Protein AF-A0A4S1ZBS9-F1 (afdb_monomer_lite)

Radius of gyration: 15.48 Å; chains: 1; bounding box: 36×23×46 Å

Foldseek 3Di:
DDPVLLVLLVVLLVLLVVLLVDPDLVSNLVSLVVSLVSLVVSLVVLVVVLVPDDPVCPPPPVSVLSVVLNVLSVVLSVLSVVVSVVSVPDPDDPSVVSVVSSVVSSVSSVVNSVD

Sequence (115 aa):
MNRQRRKDLQNVIKTLRNIFIITDREEVIETLESAIDDLEYVRADEEEARDSMPDSLLFTARYDDMEDNIADLYDITGALCDMIDDIASDERVDASGIKAEIENVIQKIQTVIDR

pLDDT: mean 92.65, std 8.21, range [54.69, 98.25]

Structure (mmCIF, N/CA/C/O backbone):
data_AF-A0A4S1ZBS9-F1
#
_entry.id   AF-A0A4S1ZBS9-F1
#
loop_
_atom_site.group_PDB
_atom_site.id
_atom_site.type_symbol
_atom_site.label_atom_id
_atom_site.label_alt_id
_atom_site.label_comp_id
_atom_site.label_asym_id
_atom_site.label_entity_id
_atom_site.label_seq_id
_atom_site.pdbx_PDB_ins_code
_atom_site.Cartn_x
_atom_site.Cartn_y
_atom_site.Cartn_z
_atom_site.occupancy
_atom_site.B_iso_or_equiv
_atom_site.auth_seq_id
_atom_site.auth_comp_id
_atom_site.auth_asym_id
_atom_site.auth_atom_id
_atom_site.pdbx_PDB_model_num
ATOM 1 N N . MET A 1 1 ? 8.748 -5.046 -10.335 1.00 92.25 1 MET A N 1
ATOM 2 C CA . MET A 1 1 ? 9.487 -4.591 -9.122 1.00 92.25 1 MET A CA 1
ATOM 3 C C . MET A 1 1 ? 10.668 -5.493 -8.702 1.00 92.25 1 MET A C 1
ATOM 5 O O . MET A 1 1 ? 10.618 -6.699 -8.925 1.00 92.25 1 MET A O 1
ATOM 9 N N . ASN A 1 2 ? 11.723 -4.952 -8.061 1.00 93.12 2 ASN A N 1
ATOM 10 C CA . ASN A 1 2 ? 12.880 -5.734 -7.568 1.00 93.12 2 ASN A CA 1
ATOM 11 C C . ASN A 1 2 ? 12.597 -6.501 -6.247 1.00 93.12 2 ASN A C 1
ATOM 13 O O . ASN A 1 2 ? 11.615 -6.242 -5.558 1.00 93.12 2 ASN A O 1
ATOM 17 N N . ARG A 1 3 ? 13.477 -7.444 -5.865 1.00 95.81 3 ARG A N 1
ATOM 18 C CA . ARG A 1 3 ? 13.285 -8.294 -4.668 1.00 95.81 3 ARG A CA 1
ATOM 19 C C . ARG A 1 3 ? 13.268 -7.517 -3.345 1.00 95.81 3 ARG A C 1
ATOM 21 O O . ARG A 1 3 ? 12.559 -7.932 -2.433 1.00 95.81 3 ARG A O 1
ATOM 28 N N . GLN A 1 4 ? 14.072 -6.463 -3.222 1.00 96.44 4 GLN A N 1
ATOM 29 C CA . GLN A 1 4 ? 14.165 -5.679 -1.990 1.00 96.44 4 GLN A CA 1
ATOM 30 C C . GLN A 1 4 ? 12.873 -4.883 -1.778 1.00 96.44 4 GLN A C 1
ATOM 32 O O . GLN A 1 4 ? 12.198 -5.106 -0.784 1.00 96.44 4 GLN A O 1
ATOM 37 N N . ARG A 1 5 ? 12.428 -4.132 -2.788 1.00 96.56 5 ARG A N 1
ATOM 38 C CA . ARG A 1 5 ? 11.162 -3.387 -2.764 1.00 96.56 5 ARG A CA 1
ATOM 39 C C . ARG A 1 5 ? 9.948 -4.284 -2.520 1.00 96.56 5 ARG A C 1
ATOM 41 O O . ARG A 1 5 ? 9.112 -3.980 -1.680 1.00 96.56 5 ARG A O 1
ATOM 48 N N . ARG A 1 6 ? 9.897 -5.470 -3.146 1.00 97.38 6 ARG A N 1
ATOM 49 C CA . ARG A 1 6 ? 8.856 -6.478 -2.850 1.00 97.38 6 ARG A CA 1
ATOM 50 C C . ARG A 1 6 ? 8.869 -6.918 -1.381 1.00 97.38 6 ARG A C 1
ATOM 52 O O . ARG A 1 6 ? 7.812 -7.143 -0.802 1.00 97.38 6 ARG A O 1
ATOM 59 N N . LYS A 1 7 ? 10.048 -7.071 -0.770 1.00 97.62 7 LYS A N 1
ATOM 60 C CA . LYS A 1 7 ? 10.179 -7.411 0.657 1.00 97.62 7 LYS A CA 1
ATOM 61 C C . LYS A 1 7 ? 9.714 -6.257 1.547 1.00 97.62 7 LYS A C 1
ATOM 63 O O . LYS A 1 7 ? 9.104 -6.520 2.581 1.00 97.62 7 LYS A O 1
ATOM 68 N N . ASP A 1 8 ? 9.980 -5.021 1.149 1.00 97.75 8 ASP A N 1
ATOM 69 C CA . ASP A 1 8 ? 9.552 -3.836 1.889 1.00 97.75 8 ASP A CA 1
ATOM 70 C C . ASP A 1 8 ? 8.021 -3.696 1.840 1.00 97.75 8 ASP A C 1
ATOM 72 O O . ASP A 1 8 ? 7.391 -3.626 2.892 1.00 97.75 8 ASP A O 1
ATOM 76 N N . LEU A 1 9 ? 7.387 -3.899 0.677 1.00 98.06 9 LEU A N 1
ATOM 77 C CA . LEU A 1 9 ? 5.921 -4.002 0.572 1.00 98.06 9 LEU A CA 1
ATOM 78 C C . LEU A 1 9 ? 5.326 -5.156 1.397 1.00 98.06 9 LEU A C 1
ATOM 80 O O . LEU A 1 9 ? 4.257 -5.025 1.992 1.00 98.06 9 LEU A O 1
ATOM 84 N N . GLN A 1 10 ? 6.016 -6.296 1.497 1.00 98.12 10 GLN A N 1
ATOM 85 C CA . GLN A 1 10 ? 5.588 -7.374 2.398 1.00 98.12 10 GLN A CA 1
ATOM 86 C C . GLN A 1 10 ? 5.646 -6.967 3.874 1.00 98.12 10 GLN A C 1
ATOM 88 O O . GLN A 1 10 ? 4.898 -7.523 4.680 1.00 98.12 10 GLN A O 1
ATOM 93 N N . ASN A 1 11 ? 6.541 -6.054 4.256 1.00 97.62 11 ASN A N 1
ATOM 94 C CA . ASN A 1 11 ? 6.569 -5.512 5.609 1.00 97.62 11 ASN A CA 1
ATOM 95 C C . ASN A 1 11 ? 5.422 -4.523 5.821 1.00 97.62 11 ASN A C 1
ATOM 97 O O . ASN A 1 11 ? 4.743 -4.663 6.833 1.00 97.62 11 ASN A O 1
ATOM 101 N N . VAL A 1 12 ? 5.105 -3.671 4.839 1.00 97.75 12 VAL A N 1
ATOM 102 C CA . VAL A 1 12 ? 3.901 -2.818 4.870 1.00 97.75 12 VAL A CA 1
ATOM 103 C C . VAL A 1 12 ? 2.641 -3.656 5.097 1.00 97.75 12 VAL A C 1
ATOM 105 O O . VAL A 1 12 ? 1.854 -3.363 5.993 1.00 97.75 12 VAL A O 1
ATOM 108 N N . ILE A 1 13 ? 2.475 -4.774 4.378 1.00 98.12 13 ILE A N 1
ATOM 109 C CA . ILE A 1 13 ? 1.343 -5.694 4.598 1.00 98.12 13 ILE A CA 1
ATOM 110 C C . ILE A 1 13 ? 1.295 -6.205 6.047 1.00 98.12 13 ILE A C 1
ATOM 112 O O . ILE A 1 13 ? 0.212 -6.368 6.609 1.00 98.12 13 ILE A O 1
ATOM 116 N N . LYS A 1 14 ? 2.443 -6.497 6.672 1.00 96.88 14 LYS A N 1
ATOM 117 C CA . LYS A 1 14 ? 2.473 -6.930 8.080 1.00 96.88 14 LYS A CA 1
ATOM 118 C C . LYS A 1 14 ? 2.067 -5.794 9.014 1.00 96.88 14 LYS A C 1
ATOM 120 O O . LYS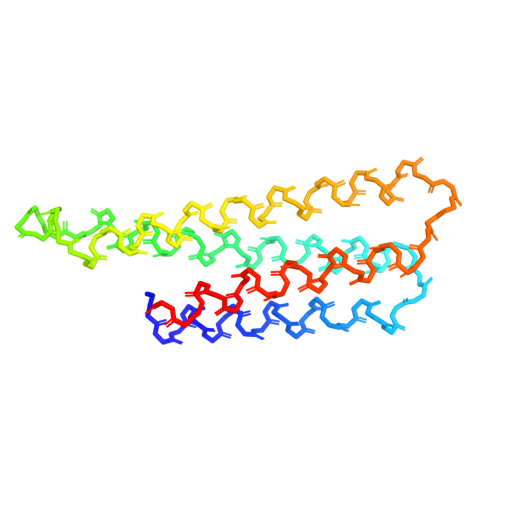 A 1 14 ? 1.290 -6.053 9.925 1.00 96.88 14 LYS A O 1
ATOM 125 N N . THR A 1 15 ? 2.554 -4.579 8.769 1.00 95.56 15 THR A N 1
ATOM 126 C CA . THR A 1 15 ? 2.180 -3.375 9.521 1.00 95.56 15 THR A CA 1
ATOM 127 C C . THR A 1 15 ? 0.672 -3.151 9.454 1.00 95.56 15 THR A C 1
ATOM 129 O O . THR A 1 15 ? 0.018 -3.109 10.491 1.00 95.56 15 THR A O 1
ATOM 132 N N . LEU A 1 16 ? 0.085 -3.168 8.254 1.00 95.69 16 LEU A N 1
ATOM 133 C CA . LEU A 1 16 ? -1.361 -3.014 8.064 1.00 95.69 16 LEU A CA 1
ATOM 134 C C . LEU A 1 16 ? -2.176 -4.115 8.759 1.00 95.69 16 LEU A C 1
ATOM 136 O O . LEU A 1 16 ? -3.228 -3.850 9.331 1.00 95.69 16 LEU A O 1
ATOM 140 N N . ARG A 1 17 ? -1.681 -5.358 8.783 1.00 95.50 17 ARG A N 1
ATOM 141 C CA . ARG A 1 17 ? -2.346 -6.453 9.512 1.00 95.50 17 ARG A CA 1
ATOM 142 C C . ARG A 1 17 ? -2.361 -6.256 11.027 1.00 95.50 17 ARG A C 1
ATOM 144 O O . ARG A 1 17 ? -3.241 -6.822 11.675 1.00 95.50 17 ARG A O 1
ATOM 151 N N . ASN A 1 18 ? -1.438 -5.479 11.595 1.00 91.88 18 ASN A N 1
ATOM 152 C CA . ASN A 1 18 ? -1.455 -5.180 13.028 1.00 91.88 18 ASN A CA 1
ATOM 153 C C . ASN A 1 18 ? -2.687 -4.347 13.413 1.00 91.88 18 ASN A C 1
ATOM 155 O O . ASN A 1 18 ? -3.202 -4.513 14.514 1.00 91.88 18 ASN A O 1
ATOM 159 N N . ILE A 1 19 ? -3.246 -3.555 12.494 1.00 90.81 19 ILE A N 1
ATOM 160 C CA . ILE A 1 19 ? -4.453 -2.751 12.749 1.00 90.81 19 ILE A CA 1
ATOM 161 C C . ILE A 1 19 ? -5.638 -3.620 13.184 1.00 90.81 19 ILE A C 1
ATOM 163 O O . ILE A 1 19 ? -6.460 -3.205 13.995 1.00 90.81 19 ILE A O 1
ATOM 167 N N . PHE A 1 20 ? -5.706 -4.879 12.744 1.00 88.81 20 PHE A N 1
ATOM 168 C CA . PHE A 1 20 ? -6.800 -5.779 13.114 1.00 88.81 20 PHE A CA 1
ATOM 169 C C . PHE A 1 20 ? -6.872 -6.136 14.600 1.00 88.81 20 PHE A C 1
ATOM 171 O O . PHE A 1 20 ? -7.927 -6.611 15.046 1.00 88.81 20 PHE A O 1
ATOM 178 N N . ILE A 1 21 ? -5.778 -5.930 15.334 1.00 88.12 21 ILE A N 1
ATOM 179 C CA . ILE A 1 21 ? -5.675 -6.181 16.774 1.00 88.12 21 ILE A CA 1
ATOM 180 C C . ILE A 1 21 ? -5.545 -4.896 17.602 1.00 88.12 21 ILE A C 1
ATOM 182 O O . ILE A 1 21 ? -5.623 -4.978 18.826 1.00 88.12 21 ILE A O 1
ATOM 186 N N . ILE A 1 22 ? -5.374 -3.737 16.958 1.00 84.94 22 ILE A N 1
ATOM 187 C CA . ILE A 1 22 ? -5.330 -2.435 17.623 1.00 84.94 22 ILE A CA 1
ATOM 188 C C . ILE A 1 22 ? -6.762 -2.002 17.956 1.00 84.94 22 ILE A C 1
ATOM 190 O O . ILE A 1 22 ? -7.684 -2.144 17.151 1.00 84.94 22 ILE A O 1
ATOM 194 N N . THR A 1 23 ? -6.961 -1.499 19.173 1.00 81.69 23 THR A N 1
ATOM 195 C CA . THR A 1 23 ? -8.253 -0.957 19.631 1.00 81.69 23 THR A CA 1
ATOM 196 C C . THR A 1 23 ? -8.217 0.544 19.868 1.00 81.69 23 THR A C 1
ATOM 198 O O . THR A 1 23 ? -9.274 1.160 19.982 1.00 81.69 23 THR A O 1
ATOM 201 N N . ASP A 1 24 ? -7.019 1.113 19.998 1.00 87.12 24 ASP A N 1
ATOM 202 C CA . ASP A 1 24 ? -6.829 2.540 20.191 1.00 87.12 24 ASP A CA 1
ATOM 203 C C . ASP A 1 24 ? -6.813 3.267 18.843 1.00 87.12 24 ASP A C 1
ATOM 205 O O . ASP A 1 24 ? -6.149 2.841 17.902 1.00 87.12 24 ASP A O 1
ATOM 209 N N . ARG A 1 25 ? -7.583 4.351 18.734 1.00 85.94 25 ARG A N 1
ATOM 210 C CA . ARG A 1 25 ? -7.743 5.074 17.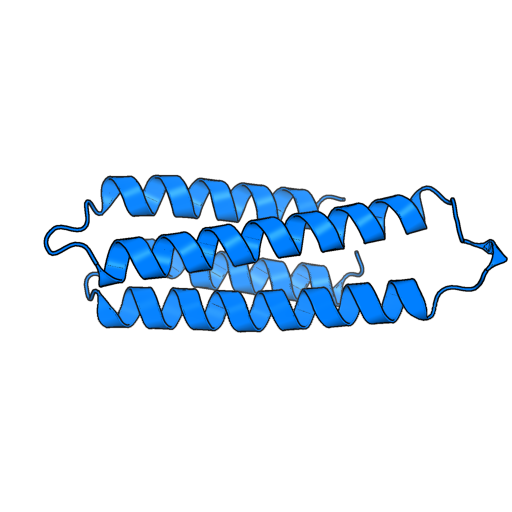469 1.00 85.94 25 ARG A CA 1
ATOM 211 C C . ARG A 1 25 ? -6.454 5.771 17.043 1.00 85.94 25 ARG A C 1
ATOM 213 O O . ARG A 1 25 ? -6.149 5.782 15.857 1.00 85.94 25 ARG A O 1
ATOM 220 N N . GLU A 1 26 ? -5.745 6.377 17.988 1.00 89.75 26 GLU A N 1
ATOM 221 C CA . GLU A 1 26 ? -4.504 7.102 17.715 1.00 89.75 26 GLU A CA 1
ATOM 222 C C . GLU A 1 26 ? -3.437 6.116 17.233 1.00 89.75 26 GLU A C 1
ATOM 224 O O . GLU A 1 26 ? -2.833 6.339 16.190 1.00 89.75 26 GLU A O 1
ATOM 229 N N . GLU A 1 27 ? -3.340 4.948 17.873 1.00 90.88 27 GLU A N 1
ATOM 230 C CA . GLU A 1 27 ? -2.436 3.872 17.446 1.00 90.88 27 GLU A CA 1
ATOM 231 C C . GLU A 1 27 ? -2.770 3.333 16.034 1.00 90.88 27 GLU A C 1
ATOM 233 O O . GLU A 1 27 ? -1.864 2.989 15.268 1.00 90.88 27 GLU A O 1
ATOM 238 N N . VAL A 1 28 ? -4.054 3.281 15.639 1.00 91.00 28 VAL A N 1
ATOM 239 C CA . VAL A 1 28 ? -4.437 2.941 14.252 1.00 91.00 28 VAL A CA 1
ATOM 240 C C . VAL A 1 28 ? -3.934 3.998 13.273 1.00 91.00 28 VAL A C 1
ATOM 242 O O . VAL A 1 28 ? -3.351 3.631 12.254 1.00 91.00 28 VAL A O 1
ATOM 245 N N . ILE A 1 29 ? -4.148 5.282 13.571 1.00 93.19 29 ILE A N 1
ATOM 246 C CA . ILE A 1 29 ? -3.712 6.386 12.705 1.00 93.19 29 ILE A CA 1
ATOM 247 C C . ILE A 1 29 ? -2.188 6.374 12.566 1.00 93.19 29 ILE A C 1
ATOM 249 O O . ILE A 1 29 ? -1.699 6.341 11.442 1.00 93.19 29 ILE A O 1
ATOM 253 N N . GLU A 1 30 ? -1.443 6.274 13.669 1.00 94.50 30 GLU A N 1
ATOM 254 C CA . GLU A 1 30 ? 0.025 6.185 13.647 1.00 94.50 30 GLU A CA 1
ATOM 255 C C . GLU A 1 30 ? 0.515 4.993 12.805 1.00 94.50 30 GLU A C 1
ATOM 257 O O . GLU A 1 30 ? 1.490 5.087 12.057 1.00 94.50 30 GLU A O 1
ATOM 262 N N . THR A 1 31 ? -0.182 3.854 12.887 1.00 95.19 31 THR A N 1
ATOM 263 C CA . THR A 1 31 ? 0.148 2.668 12.084 1.00 95.19 31 THR A CA 1
ATOM 264 C C . THR A 1 31 ? -0.111 2.896 10.591 1.00 95.19 31 THR A C 1
ATOM 266 O O . THR A 1 31 ? 0.672 2.430 9.759 1.00 95.19 31 THR A O 1
ATOM 269 N N . LEU A 1 32 ? -1.196 3.593 10.237 1.00 95.75 32 LEU A N 1
ATOM 270 C CA . LEU A 1 32 ? -1.515 3.950 8.852 1.00 95.75 32 LEU A CA 1
ATOM 271 C C . LEU A 1 32 ? -0.510 4.965 8.293 1.00 95.75 32 LEU A C 1
ATOM 273 O O . LEU A 1 32 ? -0.017 4.765 7.185 1.00 95.75 32 LEU A O 1
ATOM 277 N N . GLU A 1 33 ? -0.152 5.993 9.064 1.00 97.06 33 GLU A N 1
ATOM 278 C CA . GLU A 1 33 ? 0.870 6.986 8.700 1.00 97.06 33 GLU A CA 1
ATOM 279 C C . GLU A 1 33 ? 2.230 6.319 8.464 1.00 97.06 33 GLU A C 1
ATOM 281 O O . GLU A 1 33 ? 2.851 6.519 7.422 1.00 97.06 33 GLU A O 1
ATOM 286 N N . SER A 1 34 ? 2.651 5.424 9.363 1.00 97.12 34 SER A N 1
ATOM 287 C CA . SER A 1 34 ? 3.885 4.655 9.173 1.00 97.12 34 SER A CA 1
ATOM 288 C C . SER A 1 34 ? 3.842 3.777 7.917 1.00 97.12 34 SER A C 1
ATOM 290 O O . SER A 1 34 ? 4.863 3.617 7.250 1.00 97.12 34 SER A O 1
ATOM 292 N N . ALA A 1 35 ? 2.689 3.185 7.589 1.00 97.69 35 ALA A N 1
ATOM 293 C CA . ALA A 1 35 ? 2.538 2.394 6.371 1.00 97.69 35 ALA A CA 1
ATOM 294 C C . ALA A 1 35 ? 2.608 3.268 5.108 1.00 97.69 35 ALA A C 1
ATOM 296 O O . ALA A 1 35 ? 3.162 2.823 4.101 1.00 97.69 35 ALA A O 1
ATOM 297 N N . ILE A 1 36 ? 2.072 4.491 5.160 1.00 98.12 36 ILE A N 1
ATOM 298 C CA . ILE A 1 36 ? 2.179 5.481 4.084 1.00 98.12 36 ILE A CA 1
ATOM 299 C C . ILE A 1 36 ? 3.644 5.838 3.838 1.00 98.12 36 ILE A C 1
ATOM 301 O O . ILE A 1 36 ? 4.090 5.704 2.701 1.00 98.12 36 ILE A O 1
ATOM 305 N N . ASP A 1 37 ? 4.399 6.202 4.875 1.00 97.94 37 ASP A N 1
ATOM 306 C CA . ASP A 1 37 ? 5.816 6.569 4.746 1.00 97.94 37 ASP A CA 1
ATOM 307 C C . ASP A 1 37 ? 6.643 5.449 4.085 1.00 97.94 37 ASP A C 1
ATOM 309 O O . ASP A 1 37 ? 7.428 5.692 3.162 1.00 97.94 37 ASP A O 1
ATOM 313 N N . ASP A 1 38 ? 6.423 4.198 4.502 1.00 97.88 38 ASP A N 1
ATOM 314 C CA . ASP A 1 38 ? 7.084 3.029 3.913 1.00 97.88 38 ASP A CA 1
ATOM 315 C C . ASP A 1 38 ? 6.694 2.825 2.432 1.00 97.88 38 ASP A C 1
ATOM 317 O O . ASP A 1 38 ? 7.537 2.468 1.601 1.00 97.88 38 ASP A O 1
ATOM 321 N N . LEU A 1 39 ? 5.423 3.049 2.072 1.00 98.06 39 LEU A N 1
ATOM 322 C CA . LEU A 1 39 ? 4.949 2.976 0.684 1.00 98.06 39 LEU A CA 1
ATOM 323 C C . LEU A 1 39 ? 5.554 4.079 -0.183 1.00 98.06 39 LEU A C 1
ATOM 325 O O . LEU A 1 39 ? 5.959 3.808 -1.316 1.00 98.06 39 LEU A O 1
ATOM 329 N N . GLU A 1 40 ? 5.646 5.301 0.340 1.00 97.81 40 GLU A N 1
ATOM 330 C CA . GLU A 1 40 ? 6.257 6.430 -0.358 1.00 97.81 40 GLU A CA 1
ATOM 331 C C . GLU A 1 40 ? 7.741 6.187 -0.623 1.00 97.81 40 GLU A C 1
ATOM 333 O O . GLU A 1 40 ? 8.223 6.470 -1.722 1.00 97.81 40 GLU A O 1
ATOM 338 N N . TYR A 1 41 ? 8.451 5.602 0.346 1.00 97.94 41 TYR A N 1
ATOM 339 C CA . TYR A 1 41 ? 9.844 5.203 0.176 1.00 97.94 41 TYR A CA 1
ATOM 340 C C . TYR A 1 41 ? 10.002 4.172 -0.951 1.00 97.94 41 TYR A C 1
ATOM 342 O O . TYR A 1 41 ? 10.817 4.348 -1.858 1.00 97.94 41 TYR A O 1
ATOM 350 N N . VAL A 1 42 ? 9.172 3.122 -0.958 1.00 97.88 42 VAL A N 1
ATOM 351 C CA . VAL A 1 42 ? 9.207 2.110 -2.026 1.00 97.88 42 VAL A CA 1
ATOM 352 C C . VAL A 1 42 ? 8.861 2.711 -3.391 1.00 97.88 42 VAL A C 1
ATOM 354 O O . VAL A 1 42 ? 9.487 2.346 -4.393 1.00 97.88 42 VAL A O 1
ATOM 357 N N . ARG A 1 43 ? 7.874 3.614 -3.442 1.00 97.94 43 ARG A N 1
ATOM 358 C CA . ARG A 1 43 ? 7.469 4.319 -4.664 1.00 97.94 43 ARG A CA 1
ATOM 359 C C . ARG A 1 43 ? 8.627 5.140 -5.220 1.00 97.94 43 ARG A C 1
ATOM 361 O O . ARG A 1 43 ? 8.961 4.965 -6.388 1.00 97.94 43 ARG A O 1
ATOM 368 N N . ALA A 1 44 ? 9.272 5.954 -4.385 1.00 97.88 44 ALA A N 1
ATOM 369 C CA . ALA A 1 44 ? 10.417 6.772 -4.776 1.00 97.88 44 ALA A CA 1
ATOM 370 C C . ALA A 1 44 ? 11.566 5.918 -5.341 1.00 97.88 44 ALA A C 1
ATOM 372 O O . ALA A 1 44 ? 12.128 6.249 -6.384 1.00 97.88 44 ALA A O 1
ATOM 373 N N . ASP A 1 45 ? 11.864 4.770 -4.725 1.00 97.50 45 ASP A N 1
ATOM 374 C CA . ASP A 1 45 ? 12.887 3.856 -5.241 1.00 97.50 45 ASP A CA 1
ATOM 375 C C . ASP A 1 45 ? 12.485 3.225 -6.595 1.00 97.50 45 ASP A C 1
ATOM 377 O O . ASP A 1 45 ? 13.343 2.938 -7.441 1.00 97.50 45 ASP A O 1
ATOM 381 N N . GLU A 1 46 ? 11.202 2.901 -6.808 1.00 97.06 46 GLU A N 1
ATOM 382 C CA . GLU A 1 46 ? 10.705 2.382 -8.097 1.00 97.06 46 GLU A CA 1
ATOM 383 C C . GLU A 1 46 ? 10.756 3.472 -9.182 1.00 97.06 46 GLU A C 1
ATOM 385 O O . GLU A 1 46 ? 11.214 3.175 -10.288 1.00 97.06 46 GLU A O 1
ATOM 390 N N . GLU A 1 47 ? 10.395 4.716 -8.850 1.00 97.44 47 GLU A N 1
ATOM 391 C CA . GLU A 1 47 ? 10.521 5.902 -9.711 1.00 97.44 47 GLU A CA 1
ATOM 392 C C . GLU A 1 47 ? 11.976 6.163 -10.106 1.00 97.44 47 GLU A C 1
ATOM 394 O O . GLU A 1 47 ? 12.278 6.222 -11.297 1.00 97.44 47 GLU A O 1
ATOM 399 N N . GLU A 1 48 ? 12.906 6.210 -9.146 1.00 97.19 48 GLU A N 1
ATOM 400 C CA . GLU A 1 48 ? 14.334 6.405 -9.428 1.00 97.19 48 GLU A CA 1
ATOM 401 C C . GLU A 1 48 ? 14.869 5.309 -10.363 1.00 97.19 48 GLU A C 1
ATOM 403 O O . GLU A 1 48 ? 15.635 5.574 -11.295 1.00 97.19 48 GLU A O 1
ATOM 408 N N . ALA A 1 49 ? 14.435 4.063 -10.160 1.00 95.50 49 ALA A N 1
ATOM 409 C CA . ALA A 1 49 ? 14.831 2.957 -11.021 1.00 95.50 49 ALA A CA 1
ATOM 410 C C . ALA A 1 49 ? 14.226 3.040 -12.433 1.00 95.50 49 ALA A C 1
ATOM 412 O O . ALA A 1 49 ? 14.864 2.566 -13.377 1.00 95.50 49 ALA A O 1
ATOM 413 N N . ARG A 1 50 ? 13.015 3.594 -12.584 1.00 96.06 50 ARG A N 1
ATOM 414 C CA . ARG A 1 50 ? 12.390 3.847 -13.891 1.00 96.06 50 ARG A CA 1
ATOM 415 C C . ARG A 1 50 ? 13.132 4.971 -14.606 1.00 96.06 50 ARG A C 1
ATOM 417 O O . ARG A 1 50 ? 13.495 4.817 -15.767 1.00 96.06 50 ARG A O 1
ATOM 424 N N . ASP A 1 51 ? 13.405 6.061 -13.901 1.00 95.75 51 ASP A N 1
ATOM 425 C CA . ASP A 1 51 ? 14.032 7.266 -14.449 1.00 95.75 51 ASP A CA 1
ATOM 426 C C . ASP A 1 51 ? 15.504 7.034 -14.818 1.00 95.75 51 ASP A C 1
ATOM 428 O O . ASP A 1 51 ? 16.024 7.626 -15.761 1.00 95.75 51 ASP A O 1
ATOM 432 N N . SER A 1 52 ? 16.171 6.110 -14.121 1.00 94.94 52 SER A N 1
ATOM 433 C CA . SER A 1 52 ? 17.540 5.674 -14.429 1.00 94.94 52 SER A CA 1
ATOM 434 C C . SER A 1 52 ? 17.617 4.658 -15.578 1.00 94.94 52 SER A C 1
ATOM 436 O O . SER A 1 52 ? 18.703 4.160 -15.900 1.00 94.94 52 SER A O 1
ATOM 438 N N . MET A 1 53 ? 16.484 4.277 -16.174 1.00 94.12 53 MET A N 1
ATOM 439 C CA . MET A 1 53 ? 16.449 3.266 -17.221 1.00 94.12 53 MET A CA 1
ATOM 440 C C . MET A 1 53 ? 16.978 3.835 -18.553 1.00 94.12 53 MET A C 1
ATOM 442 O O . MET A 1 53 ? 16.609 4.939 -18.938 1.00 94.12 53 MET A O 1
ATOM 446 N N . PRO A 1 54 ? 17.823 3.095 -19.298 1.00 94.75 54 PRO A N 1
ATOM 447 C CA . PRO A 1 54 ? 18.266 3.530 -20.620 1.00 94.75 54 PRO A CA 1
ATOM 448 C C . PRO A 1 54 ? 17.101 3.736 -21.592 1.00 94.75 54 PRO A C 1
ATOM 450 O O . PRO A 1 54 ? 16.208 2.890 -21.654 1.00 94.75 54 PRO A O 1
ATOM 453 N N . ASP A 1 55 ? 17.200 4.752 -22.454 1.00 92.75 55 ASP A N 1
ATOM 454 C CA . ASP A 1 55 ? 16.197 5.072 -23.483 1.00 92.75 55 ASP A CA 1
ATOM 455 C C . ASP A 1 55 ? 15.789 3.867 -24.347 1.00 92.75 55 ASP A C 1
ATOM 457 O O . ASP A 1 55 ? 14.647 3.745 -24.779 1.00 92.75 55 ASP A O 1
ATOM 461 N N . SER A 1 56 ? 16.716 2.932 -24.581 1.00 92.75 56 SER A N 1
ATOM 462 C CA . SER A 1 56 ? 16.463 1.708 -25.352 1.00 92.75 56 SER A CA 1
ATOM 463 C C . SER A 1 56 ? 15.461 0.746 -24.705 1.00 92.75 56 SER A C 1
ATOM 465 O O . SER A 1 56 ? 15.051 -0.217 -25.347 1.00 92.75 56 SER A O 1
ATOM 467 N N . LEU A 1 57 ? 15.145 0.940 -23.424 1.00 92.56 57 LEU A N 1
ATOM 468 C CA . LEU A 1 57 ? 14.180 0.142 -22.672 1.00 92.56 57 LEU A CA 1
ATOM 469 C C . LEU A 1 57 ? 12.863 0.891 -22.420 1.00 92.56 57 LEU A C 1
ATOM 471 O O . LEU A 1 57 ? 11.945 0.302 -21.846 1.00 92.56 57 LEU A O 1
ATOM 475 N N . LEU A 1 58 ? 12.746 2.142 -22.876 1.00 89.38 58 LEU A N 1
ATOM 476 C CA . LEU A 1 58 ? 11.464 2.842 -22.924 1.00 89.38 58 LEU A CA 1
ATOM 477 C C . LEU A 1 58 ? 10.508 2.063 -23.839 1.00 89.38 58 LEU A C 1
ATOM 479 O O . LEU A 1 58 ? 10.933 1.497 -24.850 1.00 89.38 58 LEU A O 1
ATOM 483 N N . PHE A 1 59 ? 9.223 2.019 -23.479 1.00 91.25 59 PHE A N 1
ATOM 484 C CA . PHE A 1 59 ? 8.177 1.262 -24.195 1.00 91.25 59 PHE A CA 1
ATOM 485 C C . PHE A 1 59 ? 8.364 -0.264 -24.190 1.00 91.25 59 PHE A C 1
ATOM 487 O O . PHE A 1 59 ? 7.847 -0.972 -25.059 1.00 91.25 59 PHE A O 1
ATOM 494 N N . THR A 1 60 ? 9.143 -0.792 -23.246 1.00 94.94 60 THR A N 1
ATOM 495 C CA . THR A 1 60 ? 9.168 -2.234 -22.984 1.00 94.94 60 THR A CA 1
ATOM 496 C C . THR A 1 60 ? 8.117 -2.587 -21.942 1.00 94.94 60 THR A C 1
ATOM 498 O O . THR A 1 60 ? 7.842 -1.784 -21.060 1.00 94.94 60 THR A O 1
ATOM 501 N N . ALA A 1 61 ? 7.629 -3.832 -21.956 1.00 94.62 61 ALA A N 1
ATOM 502 C CA . ALA A 1 61 ? 6.712 -4.322 -20.921 1.00 94.62 61 ALA A CA 1
ATOM 503 C C . ALA A 1 61 ? 7.262 -4.104 -19.501 1.00 94.62 61 ALA A C 1
ATOM 505 O O . ALA A 1 61 ? 6.518 -3.825 -18.577 1.00 94.62 61 ALA A O 1
ATOM 506 N N . ARG A 1 62 ? 8.590 -4.161 -19.337 1.00 92.56 62 ARG A N 1
ATOM 507 C CA . ARG A 1 62 ? 9.236 -3.869 -18.058 1.00 92.56 62 ARG A CA 1
ATOM 508 C C . ARG A 1 62 ? 9.083 -2.405 -17.639 1.00 92.56 62 ARG A C 1
ATOM 510 O O . ARG A 1 62 ? 9.007 -2.149 -16.446 1.00 92.56 62 ARG A O 1
ATOM 517 N N . TYR A 1 63 ? 9.137 -1.466 -18.578 1.00 94.88 63 TYR A N 1
ATOM 518 C CA . TYR A 1 63 ? 8.904 -0.052 -18.291 1.00 94.88 63 TYR A CA 1
ATOM 519 C C . TYR A 1 63 ? 7.439 0.171 -17.910 1.00 94.88 63 TYR A C 1
ATOM 521 O O . TYR A 1 63 ? 7.180 0.760 -16.865 1.00 94.88 63 TYR A O 1
ATOM 529 N N . ASP A 1 64 ? 6.515 -0.397 -18.690 1.00 96.06 64 ASP A N 1
ATOM 530 C CA . ASP A 1 64 ? 5.073 -0.326 -18.431 1.00 96.06 64 ASP A CA 1
ATOM 531 C C . ASP A 1 64 ? 4.730 -0.915 -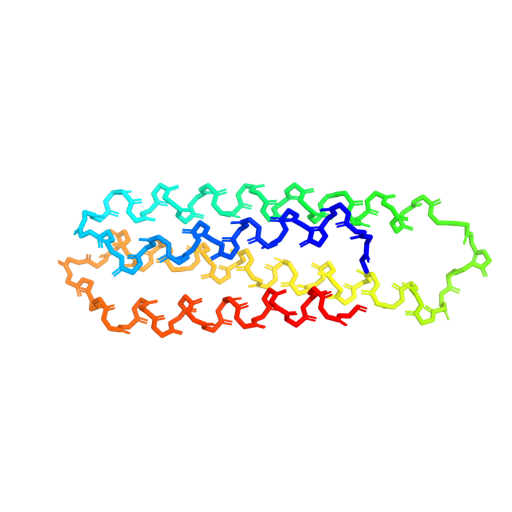17.048 1.00 96.06 64 ASP A C 1
ATOM 533 O O . ASP A 1 64 ? 4.055 -0.271 -16.254 1.00 96.06 64 ASP A O 1
ATOM 537 N N . ASP A 1 65 ? 5.305 -2.071 -16.688 1.00 95.81 65 ASP A N 1
ATOM 538 C CA . ASP A 1 65 ? 5.140 -2.678 -15.360 1.00 95.81 65 ASP A CA 1
ATOM 539 C C . ASP A 1 65 ? 5.610 -1.749 -14.229 1.00 95.81 65 ASP A C 1
ATOM 541 O O . ASP A 1 65 ? 5.065 -1.790 -13.127 1.00 95.81 65 ASP A O 1
ATOM 545 N N . MET A 1 66 ? 6.663 -0.955 -14.454 1.00 96.00 66 MET A N 1
ATOM 546 C CA . MET A 1 66 ? 7.156 0.002 -13.459 1.00 96.00 66 MET A CA 1
ATOM 547 C C . MET A 1 66 ? 6.219 1.201 -13.337 1.00 96.00 66 MET A C 1
ATOM 549 O O . MET A 1 66 ? 5.958 1.624 -12.215 1.00 96.00 66 MET A O 1
ATOM 553 N N . GLU A 1 67 ? 5.681 1.710 -14.448 1.00 97.00 67 GLU A N 1
ATOM 554 C CA . GLU A 1 67 ? 4.663 2.768 -14.421 1.00 97.00 67 GLU A CA 1
ATOM 555 C C . GLU A 1 67 ? 3.397 2.310 -13.696 1.00 97.00 67 GLU A C 1
ATOM 557 O O . GLU A 1 67 ? 2.921 3.014 -12.807 1.00 97.00 67 GLU A O 1
ATOM 562 N N . ASP A 1 68 ? 2.921 1.100 -13.992 1.00 97.38 68 ASP A N 1
ATOM 563 C CA . ASP A 1 68 ? 1.767 0.501 -13.323 1.00 97.38 68 ASP A CA 1
ATOM 564 C C . ASP A 1 68 ? 2.027 0.312 -11.821 1.00 97.38 68 ASP A C 1
ATOM 566 O O . ASP A 1 68 ? 1.173 0.637 -11.000 1.00 97.38 68 ASP A O 1
ATOM 570 N N . ASN A 1 69 ? 3.220 -0.163 -11.431 1.00 97.12 69 ASN A N 1
ATOM 571 C CA . ASN A 1 69 ? 3.583 -0.270 -10.012 1.00 97.12 69 ASN A CA 1
ATOM 572 C C . ASN A 1 69 ? 3.547 1.096 -9.318 1.00 97.12 69 ASN A C 1
ATOM 574 O O . ASN A 1 69 ? 3.048 1.194 -8.202 1.00 97.12 69 ASN A O 1
ATOM 578 N N . ILE A 1 70 ? 4.092 2.138 -9.949 1.00 97.94 70 ILE A N 1
ATOM 579 C CA . ILE A 1 70 ? 4.138 3.491 -9.378 1.00 97.94 70 ILE A CA 1
ATOM 580 C C . ILE A 1 70 ? 2.722 4.062 -9.245 1.00 97.94 70 ILE A C 1
ATOM 582 O O . ILE A 1 70 ? 2.382 4.598 -8.190 1.00 97.94 70 ILE A O 1
ATOM 586 N N . ALA A 1 71 ? 1.887 3.909 -10.275 1.00 98.06 71 ALA A N 1
ATOM 587 C CA . ALA A 1 71 ? 0.495 4.348 -10.255 1.00 98.06 71 ALA A CA 1
ATOM 588 C C . ALA A 1 71 ? -0.312 3.633 -9.159 1.00 98.06 71 ALA A C 1
ATOM 590 O O . ALA A 1 71 ? -0.978 4.291 -8.361 1.00 98.06 71 ALA A O 1
ATOM 591 N N . ASP A 1 72 ? -0.177 2.309 -9.048 1.00 98.12 72 ASP A N 1
ATOM 592 C CA . ASP A 1 72 ? -0.838 1.535 -7.996 1.00 98.12 72 ASP A CA 1
ATOM 593 C C . ASP A 1 72 ? -0.394 1.987 -6.596 1.00 98.12 72 ASP A C 1
ATOM 595 O O . ASP A 1 72 ? -1.217 2.081 -5.687 1.00 98.12 72 ASP A O 1
ATOM 599 N N . LEU A 1 73 ? 0.898 2.284 -6.401 1.00 98.00 73 LEU A N 1
ATOM 600 C CA . LEU A 1 73 ? 1.407 2.781 -5.120 1.00 98.00 73 LEU A CA 1
ATOM 601 C C . LEU A 1 73 ? 0.840 4.165 -4.777 1.00 98.00 73 LEU A C 1
ATOM 603 O O . LEU A 1 73 ? 0.500 4.392 -3.619 1.00 98.00 73 LEU A O 1
ATOM 607 N N . TYR A 1 74 ? 0.668 5.059 -5.756 1.00 98.25 74 TYR A N 1
ATOM 608 C CA . TYR A 1 74 ? -0.036 6.330 -5.547 1.00 98.25 74 TYR A CA 1
ATOM 609 C C . TYR A 1 74 ? -1.489 6.124 -5.113 1.00 98.25 74 TYR A C 1
ATOM 611 O O . TYR A 1 74 ? -1.922 6.725 -4.128 1.00 98.25 74 TYR A O 1
ATOM 619 N N . ASP A 1 75 ? -2.222 5.252 -5.805 1.00 98.00 75 ASP A N 1
ATOM 620 C CA . ASP A 1 75 ? -3.618 4.944 -5.485 1.00 98.00 75 ASP A CA 1
ATOM 621 C C . ASP A 1 75 ? -3.761 4.321 -4.089 1.00 98.00 75 ASP A C 1
ATOM 623 O O . ASP A 1 75 ? -4.722 4.594 -3.367 1.00 98.00 75 ASP A O 1
ATOM 627 N N . ILE A 1 76 ? -2.811 3.466 -3.699 1.00 98.12 76 ILE A N 1
ATOM 628 C CA . ILE A 1 76 ? -2.772 2.853 -2.370 1.00 98.12 76 ILE A CA 1
ATOM 629 C C . ILE A 1 76 ? -2.512 3.913 -1.295 1.00 98.12 76 ILE A C 1
ATOM 631 O O . ILE A 1 76 ? -3.249 3.954 -0.312 1.00 98.12 76 ILE A O 1
ATOM 635 N N . THR A 1 77 ? -1.500 4.767 -1.472 1.00 98.00 77 THR A N 1
ATOM 636 C CA . THR A 1 77 ? -1.191 5.839 -0.515 1.00 98.00 77 THR A CA 1
ATOM 637 C C . THR A 1 77 ? -2.375 6.792 -0.356 1.00 98.00 77 THR A C 1
ATOM 639 O O . THR A 1 77 ? -2.753 7.093 0.772 1.00 98.00 77 THR A O 1
ATOM 642 N N . GLY A 1 78 ? -3.016 7.196 -1.459 1.00 97.12 78 GLY A N 1
ATOM 643 C CA . GLY A 1 78 ? -4.213 8.039 -1.418 1.00 97.12 78 GLY A CA 1
ATOM 644 C C . GLY A 1 78 ? -5.356 7.402 -0.626 1.00 97.12 78 GLY A C 1
ATOM 645 O O . GLY A 1 78 ? -5.915 8.040 0.257 1.00 97.12 78 GLY A O 1
ATOM 646 N N . ALA A 1 79 ? -5.634 6.114 -0.855 1.00 95.75 79 ALA A N 1
ATOM 647 C CA . ALA A 1 79 ? -6.672 5.397 -0.114 1.00 95.75 79 ALA A CA 1
ATOM 648 C C . ALA A 1 79 ? -6.388 5.305 1.398 1.00 95.75 79 ALA A C 1
ATOM 650 O O . ALA A 1 79 ? -7.319 5.314 2.199 1.00 95.75 79 ALA A O 1
ATOM 651 N N . LEU A 1 80 ? -5.116 5.205 1.800 1.00 96.25 80 LEU A N 1
ATOM 652 C CA . LEU A 1 80 ? -4.742 5.226 3.216 1.00 96.25 80 LEU A CA 1
ATOM 653 C C . LEU A 1 80 ? -4.885 6.627 3.827 1.00 96.25 80 LEU A C 1
ATOM 655 O O . LEU A 1 80 ? -5.324 6.732 4.969 1.00 96.25 80 LEU A O 1
ATOM 659 N N . CYS A 1 81 ? -4.563 7.690 3.083 1.00 95.88 81 CYS A N 1
ATOM 660 C CA . CYS A 1 81 ? -4.798 9.069 3.520 1.00 95.88 81 CYS A CA 1
ATOM 661 C C . CYS A 1 81 ? -6.292 9.354 3.723 1.00 95.88 81 CYS A C 1
ATOM 663 O O . CYS A 1 81 ? -6.668 9.849 4.783 1.00 95.88 81 CYS A O 1
ATOM 665 N N . ASP A 1 82 ? -7.135 8.973 2.759 1.00 93.31 82 ASP A N 1
ATOM 666 C CA . ASP A 1 82 ? -8.592 9.122 2.865 1.00 93.31 82 ASP A CA 1
ATOM 667 C C . ASP A 1 82 ? -9.129 8.373 4.102 1.00 93.31 82 ASP A C 1
ATOM 669 O O . ASP A 1 82 ? -9.929 8.906 4.868 1.00 93.31 82 ASP A O 1
ATOM 673 N N . MET A 1 83 ? -8.611 7.166 4.366 1.00 91.94 83 MET A N 1
ATOM 674 C CA . MET A 1 83 ? -8.965 6.388 5.557 1.00 91.94 83 MET A CA 1
ATOM 675 C C . MET A 1 83 ? -8.552 7.086 6.860 1.00 91.94 83 MET A C 1
ATOM 677 O O . MET A 1 83 ? -9.305 7.055 7.832 1.00 91.94 83 MET A O 1
ATOM 681 N N . ILE A 1 84 ? -7.375 7.718 6.914 1.00 93.06 84 ILE A N 1
ATOM 682 C CA . ILE A 1 84 ? -6.957 8.502 8.087 1.00 93.06 84 ILE A CA 1
ATOM 683 C C . ILE A 1 84 ? -7.921 9.668 8.318 1.00 93.06 84 ILE A C 1
ATOM 685 O O . ILE A 1 84 ? -8.350 9.872 9.456 1.00 93.06 84 ILE A O 1
ATOM 689 N N . ASP A 1 85 ? -8.292 10.399 7.266 1.00 91.19 85 ASP A N 1
ATOM 690 C CA . ASP A 1 85 ? -9.230 11.523 7.356 1.00 91.19 85 ASP A CA 1
ATOM 691 C C . ASP A 1 85 ? -10.614 11.069 7.857 1.00 91.19 85 ASP A C 1
ATOM 693 O O . ASP A 1 85 ? -11.212 11.713 8.731 1.00 91.19 85 ASP A O 1
ATOM 697 N N . ASP A 1 86 ? -11.100 9.919 7.387 1.00 88.62 86 ASP A N 1
ATOM 698 C CA . ASP A 1 86 ? -12.354 9.316 7.848 1.00 88.62 86 ASP A CA 1
ATOM 699 C C . ASP A 1 86 ? -12.275 8.906 9.330 1.00 88.62 86 ASP A C 1
ATOM 701 O O . ASP A 1 86 ? -13.155 9.236 10.129 1.00 88.62 86 ASP A O 1
ATOM 705 N N . ILE A 1 87 ? -11.180 8.262 9.749 1.00 88.44 87 ILE A N 1
ATOM 706 C CA . ILE A 1 87 ? -10.956 7.859 11.149 1.00 88.44 87 ILE A CA 1
ATOM 707 C C . ILE A 1 87 ? -10.823 9.074 12.075 1.00 88.44 87 ILE A C 1
ATOM 709 O O . ILE A 1 87 ? -11.298 9.053 13.217 1.00 88.44 87 ILE A O 1
ATOM 713 N N . ALA A 1 88 ? -10.154 10.128 11.613 1.00 86.81 88 ALA A N 1
ATOM 714 C CA . ALA A 1 88 ? -9.942 11.345 12.382 1.00 86.81 88 ALA A CA 1
ATOM 715 C C . ALA A 1 88 ? -11.238 12.153 12.545 1.00 86.81 88 ALA A C 1
ATOM 717 O O . ALA A 1 88 ? -11.452 12.753 13.606 1.00 86.81 88 ALA A O 1
ATOM 718 N N . SER A 1 89 ? -12.091 12.161 11.515 1.00 84.38 89 SER A N 1
ATOM 719 C CA . SER A 1 89 ? -13.328 12.946 11.470 1.00 84.38 89 SER A CA 1
ATOM 720 C C . SER A 1 89 ? -14.536 12.267 12.128 1.00 84.38 89 SER A C 1
ATOM 722 O O . SER A 1 89 ? -15.438 12.978 12.582 1.00 84.38 89 SER A O 1
ATOM 724 N N . ASP A 1 90 ? -14.557 10.934 12.244 1.00 72.75 90 ASP A N 1
ATOM 725 C CA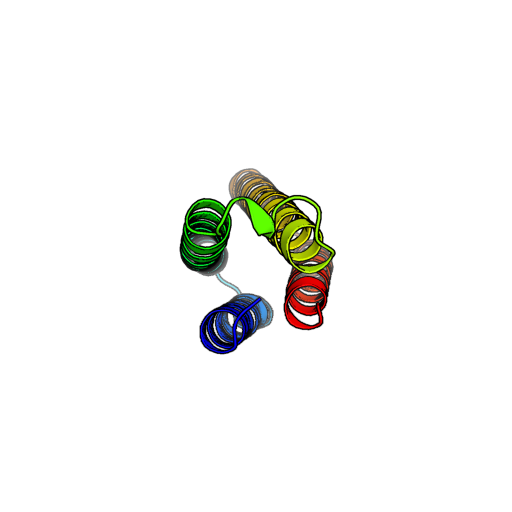 . ASP A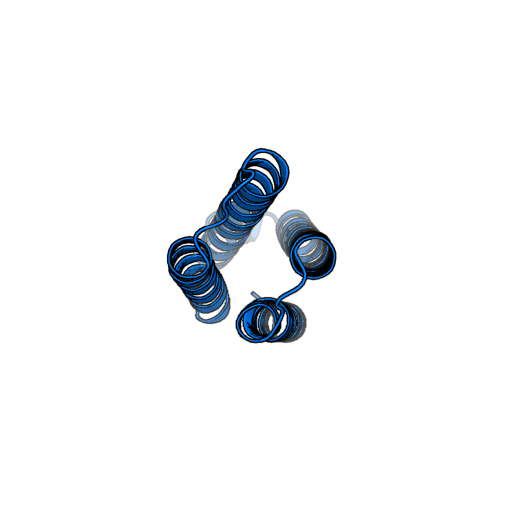 1 90 ? -15.686 10.192 12.820 1.00 72.75 90 ASP A CA 1
ATOM 726 C C . ASP A 1 90 ? -15.540 9.932 14.342 1.00 72.75 90 ASP A C 1
ATOM 728 O O . ASP A 1 90 ? -14.528 9.432 14.844 1.00 72.75 90 ASP A O 1
ATOM 732 N N . GLU A 1 91 ? -16.597 10.236 15.109 1.00 57.75 91 GLU A N 1
ATOM 733 C CA . GLU A 1 91 ? -16.721 9.875 16.533 1.00 57.75 91 GLU A CA 1
ATOM 734 C C . GLU A 1 91 ? -17.004 8.372 16.735 1.00 57.75 91 GLU A C 1
ATOM 736 O O . GLU A 1 91 ? -16.846 7.856 17.847 1.00 57.75 91 GLU A O 1
ATOM 741 N N . ARG A 1 92 ? -17.459 7.654 15.696 1.00 54.69 92 ARG A N 1
ATOM 742 C CA . ARG A 1 92 ? -17.881 6.246 15.755 1.00 54.69 92 ARG A CA 1
ATOM 743 C C . ARG A 1 92 ? -17.347 5.449 14.570 1.00 54.69 92 ARG A C 1
ATOM 745 O O . ARG A 1 92 ? -18.100 4.950 13.744 1.00 54.69 92 ARG A O 1
ATOM 752 N N . VAL A 1 93 ? -16.043 5.240 14.579 1.00 62.47 93 VAL A N 1
ATOM 753 C CA . VAL A 1 93 ? -15.366 4.301 13.689 1.00 62.47 93 VAL A CA 1
ATOM 754 C C . VAL A 1 93 ? -15.999 2.900 13.768 1.00 62.47 93 VAL A C 1
ATOM 756 O O . VAL A 1 93 ? -15.911 2.215 14.793 1.00 62.47 93 VAL A O 1
ATOM 759 N N . ASP A 1 94 ? -16.619 2.444 12.677 1.00 69.06 94 ASP A N 1
ATOM 760 C CA . ASP A 1 94 ? -17.006 1.041 12.528 1.00 69.06 94 ASP A CA 1
ATOM 761 C C . ASP A 1 94 ? -15.755 0.212 12.221 1.00 69.06 94 ASP A C 1
ATOM 763 O O . ASP A 1 94 ? -15.256 0.173 11.095 1.00 69.06 94 ASP A O 1
ATOM 767 N N . ALA A 1 95 ? -15.256 -0.490 13.239 1.00 68.50 95 ALA A N 1
ATOM 768 C CA . ALA A 1 95 ? -14.099 -1.368 13.114 1.00 68.50 95 ALA A CA 1
ATOM 769 C C . ALA A 1 95 ? -14.260 -2.435 12.015 1.00 68.50 95 ALA A C 1
ATOM 771 O O . ALA A 1 95 ? -13.257 -2.968 11.549 1.00 68.50 95 ALA A O 1
ATOM 772 N N . SER A 1 96 ? -15.485 -2.785 11.602 1.00 72.00 96 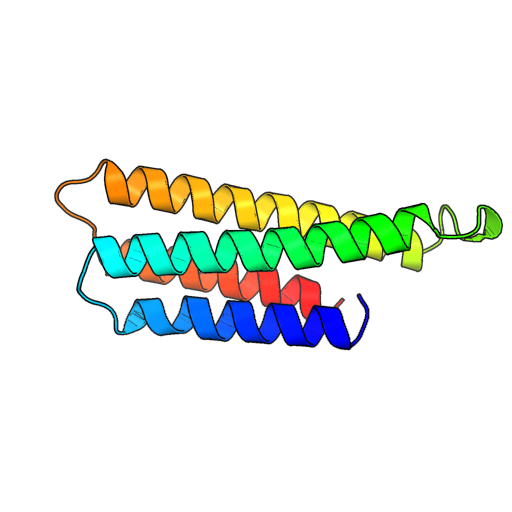SER A N 1
ATOM 773 C CA . SER A 1 96 ? -15.704 -3.699 10.476 1.00 72.00 96 SER A CA 1
ATOM 774 C C . SER A 1 96 ? -15.507 -3.030 9.110 1.00 72.00 96 SER A C 1
ATOM 776 O O . SER A 1 96 ? -14.983 -3.678 8.203 1.00 72.00 96 SER A O 1
ATOM 778 N N . GLY A 1 97 ? -15.831 -1.737 8.992 1.00 76.25 97 GLY A N 1
ATOM 779 C CA . GLY A 1 97 ? -15.597 -0.923 7.795 1.00 76.25 97 GLY A CA 1
ATOM 780 C C . GLY A 1 97 ? -14.106 -0.738 7.520 1.00 76.25 97 GLY A C 1
ATOM 781 O O . GLY A 1 97 ? -13.628 -1.150 6.465 1.00 76.25 97 GLY A O 1
ATOM 782 N N . ILE A 1 98 ? -13.353 -0.279 8.529 1.00 82.69 98 ILE A N 1
ATOM 783 C CA . ILE A 1 98 ? -11.884 -0.158 8.448 1.00 82.69 98 ILE A CA 1
ATOM 784 C C . ILE A 1 98 ? -11.248 -1.478 8.019 1.00 82.69 98 ILE A C 1
ATOM 786 O O . ILE A 1 98 ? -10.354 -1.516 7.177 1.00 82.69 98 ILE A O 1
ATOM 790 N N . LYS A 1 99 ? -11.702 -2.592 8.604 1.00 87.50 99 LYS A N 1
ATOM 791 C CA . LYS A 1 99 ? -11.125 -3.907 8.318 1.00 87.50 99 LYS A CA 1
ATOM 792 C C . LYS A 1 99 ? -11.245 -4.281 6.846 1.00 87.50 99 LYS A C 1
ATOM 794 O O . LYS A 1 99 ? -10.258 -4.721 6.261 1.00 87.50 99 LYS A O 1
ATOM 799 N N . ALA A 1 100 ? -12.422 -4.084 6.258 1.00 90.19 100 ALA A N 1
ATOM 800 C CA . ALA A 1 100 ? -12.656 -4.387 4.852 1.00 90.19 100 ALA A CA 1
ATOM 801 C C . ALA A 1 100 ? -11.799 -3.509 3.927 1.00 90.19 100 ALA A C 1
ATOM 803 O O . ALA A 1 100 ? -11.248 -3.992 2.938 1.00 90.19 100 ALA A O 1
ATOM 804 N N . GLU A 1 101 ? -11.645 -2.228 4.254 1.00 91.38 101 GLU A N 1
ATOM 805 C CA . GLU A 1 101 ? -10.827 -1.312 3.460 1.00 91.38 101 GLU A CA 1
ATOM 806 C C . GLU A 1 101 ? -9.335 -1.640 3.549 1.00 91.38 101 GLU A C 1
ATOM 808 O O . GLU A 1 101 ? -8.658 -1.697 2.521 1.00 91.38 101 GLU A O 1
ATOM 813 N N . ILE A 1 102 ? -8.831 -1.968 4.741 1.00 93.69 102 ILE A N 1
ATOM 814 C CA . ILE A 1 102 ? -7.447 -2.423 4.925 1.00 93.69 102 ILE A CA 1
ATOM 815 C C . ILE A 1 102 ? -7.190 -3.723 4.158 1.00 93.69 102 ILE A C 1
ATOM 817 O O . ILE A 1 102 ? -6.139 -3.869 3.535 1.00 93.69 102 ILE A O 1
ATOM 821 N N . GLU A 1 103 ? -8.132 -4.669 4.156 1.00 95.44 103 GLU A N 1
ATOM 822 C CA . GLU A 1 103 ? -8.011 -5.890 3.349 1.00 95.44 103 GLU A CA 1
ATOM 823 C C . GLU A 1 103 ? -7.919 -5.577 1.850 1.00 95.44 103 GLU A C 1
ATOM 825 O O . GLU A 1 103 ? -7.068 -6.146 1.158 1.00 95.44 103 GLU A O 1
ATOM 830 N N . ASN A 1 104 ? -8.727 -4.635 1.355 1.00 95.44 104 ASN A N 1
ATOM 831 C CA . ASN A 1 104 ? -8.653 -4.185 -0.035 1.00 95.44 104 ASN A CA 1
ATOM 832 C C . ASN A 1 104 ? -7.290 -3.559 -0.355 1.00 95.44 104 ASN A C 1
ATOM 834 O O . ASN A 1 104 ? -6.701 -3.876 -1.391 1.00 95.44 104 ASN A O 1
ATOM 838 N N . VAL A 1 105 ? -6.755 -2.719 0.536 1.00 97.12 105 VAL A N 1
ATOM 839 C CA . VAL A 1 105 ? -5.415 -2.136 0.378 1.00 97.12 105 VAL A CA 1
ATOM 840 C C . VAL A 1 105 ? -4.339 -3.224 0.361 1.00 97.12 105 VAL A C 1
ATOM 842 O O . VAL A 1 105 ? -3.508 -3.250 -0.546 1.00 97.12 105 VAL A O 1
ATOM 845 N N . ILE A 1 106 ? -4.381 -4.177 1.294 1.00 97.94 106 ILE A N 1
ATOM 846 C CA . ILE A 1 106 ? -3.448 -5.313 1.328 1.00 97.94 106 ILE A CA 1
ATOM 847 C C . ILE A 1 106 ? -3.493 -6.096 0.011 1.00 97.94 106 ILE A C 1
ATOM 849 O O . ILE A 1 106 ? -2.445 -6.477 -0.512 1.00 97.94 106 ILE A O 1
ATOM 853 N N . GLN A 1 107 ? -4.683 -6.325 -0.548 1.00 97.56 107 GLN A N 1
ATOM 854 C CA . GLN A 1 107 ? -4.834 -7.048 -1.808 1.00 97.56 107 GLN A CA 1
ATOM 855 C C . GLN A 1 107 ? -4.259 -6.268 -3.003 1.00 97.56 107 GLN A C 1
ATOM 857 O O . GLN A 1 107 ? -3.658 -6.873 -3.898 1.00 97.56 107 GLN A O 1
ATOM 862 N N . LYS A 1 108 ? -4.387 -4.936 -3.011 1.00 97.25 108 LYS A N 1
ATOM 863 C CA . LYS A 1 108 ? -3.730 -4.076 -4.007 1.00 97.25 108 LYS A CA 1
ATOM 864 C C . LYS A 1 108 ? -2.206 -4.153 -3.886 1.00 97.25 108 LYS A C 1
ATOM 866 O O . LYS A 1 108 ? -1.545 -4.435 -4.880 1.00 97.25 108 LYS A O 1
ATOM 871 N N . ILE A 1 109 ? -1.652 -4.035 -2.674 1.00 97.44 109 ILE A N 1
ATOM 872 C CA . ILE A 1 109 ? -0.201 -4.175 -2.443 1.00 97.44 109 ILE A CA 1
ATOM 873 C C . ILE A 1 109 ? 0.290 -5.557 -2.903 1.00 97.44 109 ILE A C 1
ATOM 875 O O . ILE A 1 109 ? 1.328 -5.669 -3.553 1.00 97.44 109 ILE A O 1
ATOM 879 N N . GLN A 1 110 ? -0.467 -6.620 -2.620 1.00 97.69 110 GLN A N 1
ATOM 880 C CA . GLN A 1 110 ? -0.129 -7.972 -3.069 1.00 97.69 110 GLN A CA 1
ATOM 881 C C . GLN A 1 110 ? -0.095 -8.080 -4.602 1.00 97.69 110 GLN A C 1
ATOM 883 O O . GLN A 1 110 ? 0.801 -8.716 -5.150 1.00 97.69 110 GLN A O 1
ATOM 888 N N . THR A 1 111 ? -1.016 -7.406 -5.292 1.00 96.38 111 THR A N 1
ATOM 889 C CA . THR A 1 111 ? -1.043 -7.357 -6.763 1.00 96.38 111 THR A CA 1
ATOM 890 C C . THR A 1 111 ? 0.217 -6.690 -7.322 1.00 96.38 111 THR A C 1
ATOM 892 O O . THR A 1 111 ? 0.829 -7.228 -8.243 1.00 96.38 111 THR A O 1
ATOM 895 N N . VAL A 1 112 ? 0.666 -5.588 -6.711 1.00 96.25 112 VAL A N 1
ATOM 896 C CA . VAL A 1 112 ? 1.927 -4.910 -7.069 1.00 96.25 112 VAL A CA 1
ATOM 897 C C . VAL A 1 112 ? 3.144 -5.817 -6.847 1.00 96.25 112 VAL A C 1
ATOM 899 O O . VAL A 1 112 ? 4.079 -5.825 -7.644 1.00 96.25 112 VAL A O 1
ATOM 902 N N . ILE A 1 113 ? 3.149 -6.617 -5.775 1.00 96.19 113 ILE A N 1
ATOM 903 C CA . ILE A 1 113 ? 4.248 -7.553 -5.478 1.00 96.19 113 ILE A CA 1
ATOM 904 C C . ILE A 1 113 ? 4.341 -8.676 -6.520 1.00 96.19 113 ILE A C 1
ATOM 906 O O . ILE A 1 113 ? 5.450 -9.130 -6.836 1.00 96.19 113 ILE A O 1
ATOM 910 N N . ASP A 1 114 ? 3.197 -9.158 -7.001 1.00 94.12 114 ASP A N 1
ATOM 911 C CA . ASP A 1 114 ? 3.114 -10.320 -7.888 1.00 94.12 114 ASP A CA 1
ATOM 912 C C . ASP A 1 114 ? 3.387 -9.976 -9.364 1.00 94.12 114 ASP A C 1
ATOM 914 O O . ASP A 1 114 ? 3.681 -10.891 -10.138 1.00 94.12 114 ASP A O 1
ATOM 918 N N . ARG A 1 115 ? 3.389 -8.681 -9.719 1.00 91.69 115 ARG A N 1
ATOM 919 C CA . ARG A 1 115 ? 3.863 -8.136 -11.004 1.00 91.69 115 ARG A CA 1
ATOM 920 C C . ARG A 1 115 ? 5.402 -8.154 -11.078 1.00 91.69 115 ARG A C 1
ATOM 922 O O . ARG A 1 115 ? 5.978 -9.062 -11.717 1.00 91.69 115 ARG A O 1
#

Secondary structure (DSSP, 8-state):
--HHHHHHHHHHHHHHHHGGG---HHHHHHHHHHHHHHHHHHHHHHHHHHHTS-GGGTTSHHHHHHHHHHHHHHHHHHHHHHHHHHHHH-SS--HHHHHHHHHHHHHHHHHHHH-